Protein AF-A0A9P0B626-F1 (afdb_monomer_lite)

InterPro domains:
  IPR016024 Armadillo-type fold [SSF48371] (3-141)
  IPR048732 Cilia- and flagella-associated protein 69 [PTHR14716] (32-155)
  IPR048733 Cilia- and flagella-associated protein 69, ARM repeats domain [PF21049] (31-154)

Radius of gyration: 17.86 Å; chains: 1; bounding box: 48×42×44 Å

Sequence (168 aa):
MLTQDDMYILEHAFYFISTILHKSTDIIPASLDLCLKYLQRYLEPLPRDHIHDPKVQISAVGLIWVNIELGDGIKKIINTGLVYVMLDILNKTVFPVKIVILGALVDLCDTGACIPHLITWRKHGKKLLPLLMEIFREESLKLGVKTGPNGEIDGKNCFKNVFDKNCC

Organism: Brassicogethes aeneus (NCBI:txid1431903)

Structure (mmCIF, N/CA/C/O backbone):
data_AF-A0A9P0B626-F1
#
_entry.id   AF-A0A9P0B626-F1
#
loop_
_atom_site.group_PDB
_atom_site.id
_atom_site.type_symbol
_atom_site.label_atom_id
_atom_site.label_alt_id
_atom_site.label_comp_id
_atom_site.label_asym_id
_atom_site.label_entity_id
_atom_site.label_seq_id
_atom_site.pdbx_PDB_ins_code
_atom_site.Cartn_x
_atom_site.Cartn_y
_atom_site.Cartn_z
_atom_site.occupancy
_atom_site.B_iso_or_equiv
_atom_site.auth_seq_id
_atom_site.auth_comp_id
_atom_site.auth_asym_id
_atom_site.auth_atom_id
_atom_site.pdbx_PDB_model_num
ATOM 1 N N . MET A 1 1 ? 0.508 19.633 -11.787 1.00 70.81 1 MET A N 1
ATOM 2 C CA . MET A 1 1 ? -0.910 19.826 -11.428 1.00 70.81 1 MET A CA 1
ATOM 3 C C . MET A 1 1 ? -1.588 18.534 -11.801 1.00 70.81 1 MET A C 1
ATOM 5 O O . MET A 1 1 ? -1.353 18.116 -12.924 1.00 70.81 1 MET A O 1
ATOM 9 N N . LEU A 1 2 ? -2.290 17.879 -10.878 1.00 76.31 2 LEU A N 1
ATOM 10 C CA . LEU A 1 2 ? -3.065 16.684 -11.205 1.00 76.31 2 LEU A CA 1
ATOM 11 C C . LEU A 1 2 ? -4.527 17.074 -11.430 1.00 76.31 2 LEU A C 1
ATOM 13 O O . LEU A 1 2 ? -5.241 17.415 -10.485 1.00 76.31 2 LEU A O 1
ATOM 17 N N . THR A 1 3 ? -4.925 17.077 -12.695 1.00 83.19 3 THR A N 1
ATOM 18 C CA . THR A 1 3 ? -6.288 17.336 -13.162 1.00 83.19 3 THR A CA 1
ATOM 19 C C . THR A 1 3 ? -7.179 16.104 -13.000 1.00 83.19 3 THR A C 1
ATOM 21 O O . THR A 1 3 ? -6.711 15.007 -12.691 1.00 83.19 3 THR A O 1
ATOM 24 N N . GLN A 1 4 ? -8.484 16.274 -13.209 1.00 80.50 4 GLN A N 1
ATOM 25 C CA . GLN A 1 4 ? -9.413 15.146 -13.251 1.00 80.50 4 GLN A CA 1
ATOM 26 C C . GLN A 1 4 ? -9.095 14.178 -14.404 1.00 80.50 4 GLN A C 1
ATOM 28 O O . GLN A 1 4 ? -9.170 12.966 -14.214 1.00 80.50 4 GLN A O 1
ATOM 33 N N . ASP A 1 5 ? -8.672 14.692 -15.559 1.00 82.44 5 ASP A N 1
ATOM 34 C CA . ASP A 1 5 ? -8.261 13.864 -16.696 1.00 82.44 5 ASP A CA 1
ATOM 35 C C . ASP A 1 5 ? -7.005 13.051 -16.360 1.00 82.44 5 ASP A C 1
ATOM 37 O O . ASP A 1 5 ? -6.941 11.858 -16.660 1.00 82.44 5 ASP A O 1
ATOM 41 N N . ASP A 1 6 ? -6.052 13.647 -15.633 1.00 83.81 6 ASP A N 1
ATOM 42 C CA . ASP A 1 6 ? -4.865 12.932 -15.152 1.00 83.81 6 ASP A CA 1
ATOM 43 C C . ASP A 1 6 ? -5.238 11.760 -14.231 1.00 83.81 6 ASP A C 1
ATOM 45 O O . ASP A 1 6 ? -4.586 10.720 -14.278 1.00 83.81 6 ASP A O 1
ATOM 49 N N . MET A 1 7 ? -6.290 11.888 -13.409 1.00 84.44 7 MET A N 1
ATOM 50 C CA . MET A 1 7 ? -6.752 10.794 -12.541 1.00 84.44 7 MET A CA 1
ATOM 51 C C . MET A 1 7 ? -7.265 9.602 -13.354 1.00 84.44 7 MET A C 1
ATOM 53 O O . MET A 1 7 ? -6.873 8.469 -13.073 1.00 84.44 7 MET A O 1
ATOM 57 N N . TYR A 1 8 ? -8.077 9.847 -14.387 1.00 87.12 8 TYR A N 1
ATOM 58 C CA . TYR A 1 8 ? -8.551 8.782 -15.274 1.00 87.12 8 TYR A CA 1
ATOM 59 C C . TYR A 1 8 ? -7.401 8.128 -16.039 1.00 87.12 8 TYR A C 1
ATOM 61 O O . TYR A 1 8 ? -7.351 6.901 -16.146 1.00 87.12 8 TYR A O 1
ATOM 69 N N . ILE A 1 9 ? -6.454 8.926 -16.539 1.00 89.44 9 ILE A N 1
ATOM 70 C CA . ILE A 1 9 ? -5.267 8.412 -17.231 1.00 89.44 9 ILE A CA 1
ATOM 71 C C . ILE A 1 9 ? -4.448 7.526 -16.287 1.00 89.44 9 ILE A C 1
ATOM 73 O O . ILE A 1 9 ? -4.045 6.433 -16.680 1.00 89.44 9 ILE A O 1
ATOM 77 N N . LEU A 1 10 ? -4.233 7.959 -15.041 1.00 90.31 10 LEU A N 1
ATOM 78 C CA . LEU A 1 10 ? -3.481 7.195 -14.045 1.00 90.31 10 LEU A CA 1
ATOM 79 C C . LEU A 1 10 ? -4.165 5.875 -13.684 1.00 90.31 10 LEU A C 1
ATOM 81 O O . LEU A 1 10 ? -3.485 4.854 -13.628 1.00 90.31 10 LEU A O 1
ATOM 85 N N . GLU A 1 11 ? -5.485 5.869 -13.483 1.00 90.56 11 GLU A N 1
ATOM 86 C CA . GLU A 1 11 ? -6.251 4.642 -13.216 1.00 90.56 11 GLU A CA 1
ATOM 87 C C . GLU A 1 11 ? -6.011 3.588 -14.308 1.00 90.56 11 GLU A C 1
ATOM 89 O O . GLU A 1 11 ? -5.573 2.469 -14.026 1.00 90.56 11 GLU A O 1
ATOM 94 N N . HIS A 1 12 ? -6.216 3.973 -15.570 1.00 91.88 12 HIS A N 1
ATOM 95 C CA . HIS A 1 12 ? -6.048 3.073 -16.711 1.00 91.88 12 HIS A CA 1
ATOM 96 C C . HIS A 1 12 ? -4.583 2.680 -16.916 1.00 91.88 12 HIS A C 1
ATOM 98 O O . HIS A 1 12 ? -4.296 1.527 -17.241 1.00 91.88 12 HIS A O 1
ATOM 104 N N . ALA A 1 13 ? -3.647 3.608 -16.697 1.00 93.75 13 ALA A N 1
ATOM 105 C CA . ALA A 1 13 ? -2.221 3.331 -16.788 1.00 93.75 13 ALA A CA 1
ATOM 106 C C . ALA A 1 13 ? -1.789 2.283 -15.755 1.00 93.75 13 ALA A C 1
ATOM 108 O O . ALA A 1 13 ? -1.082 1.345 -16.115 1.00 93.75 13 ALA A O 1
ATOM 109 N N . PHE A 1 14 ? -2.238 2.384 -14.500 1.00 95.31 14 PHE A N 1
ATOM 110 C CA . PHE A 1 14 ? -1.910 1.395 -13.471 1.00 95.31 14 PHE A CA 1
ATOM 111 C C . PHE A 1 14 ? -2.436 0.001 -13.820 1.00 95.31 14 PHE A C 1
ATOM 113 O O . PHE A 1 14 ? -1.686 -0.973 -13.722 1.00 95.31 14 PHE A O 1
ATOM 120 N N . TYR A 1 15 ? -3.677 -0.091 -14.300 1.00 92.81 15 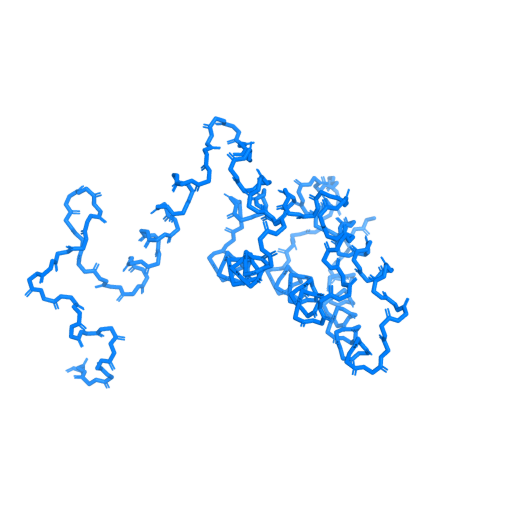TYR A N 1
ATOM 121 C CA . TYR A 1 15 ? -4.259 -1.361 -14.737 1.00 92.81 15 TYR A CA 1
ATOM 122 C C . TYR A 1 15 ? -3.508 -1.969 -15.935 1.00 92.81 15 TYR A C 1
ATOM 124 O O . TYR A 1 15 ? -3.175 -3.158 -15.958 1.00 92.81 15 TYR A O 1
ATOM 132 N N . PHE A 1 16 ? -3.182 -1.137 -16.924 1.00 94.19 16 PHE A N 1
ATOM 133 C CA . PHE A 1 16 ? -2.435 -1.564 -18.101 1.00 94.19 16 PHE A CA 1
ATOM 134 C C . PHE A 1 16 ? -1.024 -2.047 -17.740 1.00 94.19 16 PHE A C 1
ATOM 136 O O . PHE A 1 16 ? -0.602 -3.114 -18.189 1.00 94.19 16 PHE A O 1
ATOM 143 N N . ILE A 1 17 ? -0.313 -1.314 -16.878 1.00 94.81 17 ILE A N 1
ATOM 144 C CA . ILE A 1 17 ? 1.020 -1.697 -16.396 1.00 94.81 17 ILE A CA 1
ATOM 145 C C . ILE A 1 17 ? 0.958 -3.015 -15.618 1.00 94.81 17 ILE A C 1
ATOM 147 O O . ILE A 1 17 ? 1.807 -3.876 -15.835 1.00 94.81 17 ILE A O 1
ATOM 151 N N . SER A 1 18 ? -0.054 -3.210 -14.767 1.00 92.56 18 SER A N 1
ATOM 152 C CA . SER A 1 18 ? -0.264 -4.480 -14.056 1.00 92.56 18 SER A CA 1
ATOM 153 C C . SER A 1 18 ? -0.392 -5.652 -15.035 1.00 92.56 18 SER A C 1
ATOM 155 O O . SER A 1 18 ? 0.265 -6.677 -14.862 1.00 92.56 18 SER A O 1
ATOM 157 N N . THR A 1 19 ? -1.123 -5.466 -16.136 1.00 92.00 19 THR A N 1
ATOM 158 C CA . THR A 1 19 ? -1.243 -6.486 -17.191 1.00 92.00 19 THR A CA 1
ATOM 159 C C . THR A 1 19 ? 0.095 -6.771 -17.886 1.00 92.00 19 THR A C 1
ATOM 161 O O . THR A 1 19 ? 0.380 -7.919 -18.235 1.00 92.00 19 THR A O 1
ATOM 164 N N . ILE A 1 20 ? 0.931 -5.747 -18.101 1.00 92.62 20 ILE A N 1
ATOM 165 C CA . ILE A 1 20 ? 2.263 -5.920 -18.703 1.00 92.62 20 ILE A CA 1
ATOM 166 C C . ILE A 1 20 ? 3.208 -6.664 -17.756 1.00 92.62 20 ILE A C 1
ATOM 168 O O . ILE A 1 20 ? 3.985 -7.493 -18.227 1.00 92.62 20 ILE A O 1
ATOM 172 N N . LEU A 1 21 ? 3.128 -6.419 -16.446 1.00 92.69 21 LEU A N 1
ATOM 173 C CA . LEU A 1 21 ? 4.004 -7.059 -15.461 1.00 92.69 21 LEU A CA 1
ATOM 174 C C . LEU A 1 21 ? 3.893 -8.586 -15.446 1.00 92.69 21 LEU A C 1
ATOM 176 O O . LEU A 1 21 ? 4.893 -9.264 -15.234 1.00 92.69 21 LEU A O 1
ATOM 180 N N . HIS A 1 22 ? 2.723 -9.139 -15.770 1.00 88.19 22 HIS A N 1
ATOM 181 C CA . HIS A 1 22 ? 2.563 -10.587 -15.945 1.00 88.19 22 HIS A CA 1
ATOM 182 C C . HIS A 1 22 ? 3.305 -11.154 -17.171 1.00 88.19 22 HIS A C 1
ATOM 184 O O . HIS A 1 22 ? 3.422 -12.370 -17.307 1.00 88.19 22 HIS A O 1
ATOM 190 N N . LYS A 1 23 ? 3.780 -10.298 -18.084 1.00 89.81 23 LYS A N 1
ATOM 191 C CA . LYS A 1 23 ? 4.497 -10.681 -19.313 1.00 89.81 23 LYS A CA 1
ATOM 192 C C . LYS A 1 23 ? 5.975 -10.287 -19.303 1.00 89.81 23 LYS A C 1
ATOM 194 O O . LYS A 1 23 ? 6.766 -10.943 -19.973 1.00 89.81 23 LYS A O 1
ATOM 199 N N . SER A 1 24 ? 6.343 -9.213 -18.607 1.00 90.94 24 SER A N 1
ATOM 200 C CA . SER A 1 24 ? 7.723 -8.729 -18.498 1.00 90.94 24 SER A CA 1
ATOM 201 C C . SER A 1 24 ? 7.940 -8.042 -17.154 1.00 90.94 24 SER A C 1
ATOM 203 O O . SER A 1 24 ? 7.192 -7.141 -16.773 1.00 90.94 24 SER A O 1
ATOM 205 N N . THR A 1 25 ? 9.007 -8.438 -16.463 1.00 90.75 25 THR A N 1
ATOM 206 C CA . THR A 1 25 ? 9.401 -7.894 -15.159 1.00 90.75 25 THR A CA 1
ATOM 207 C C . THR A 1 25 ? 10.393 -6.730 -15.271 1.00 90.75 25 THR A C 1
ATOM 209 O O . THR A 1 25 ? 10.685 -6.063 -14.279 1.00 90.75 25 THR A O 1
ATOM 212 N N . ASP A 1 26 ? 10.838 -6.381 -16.484 1.00 92.69 26 ASP A N 1
ATOM 213 C CA . ASP A 1 26 ? 11.818 -5.307 -16.721 1.00 92.69 26 ASP A CA 1
ATOM 214 C C . ASP A 1 26 ? 11.303 -3.926 -16.290 1.00 92.69 26 ASP A C 1
ATOM 216 O O . ASP A 1 26 ? 12.073 -3.028 -15.943 1.00 92.69 26 ASP A O 1
ATOM 220 N N . ILE A 1 27 ? 9.980 -3.748 -16.286 1.00 93.94 27 ILE A N 1
ATOM 221 C CA . ILE A 1 27 ? 9.333 -2.482 -15.932 1.00 93.94 27 ILE A CA 1
ATOM 222 C C . ILE A 1 27 ? 9.024 -2.352 -14.433 1.00 93.94 27 ILE A C 1
ATOM 224 O O . ILE A 1 27 ? 8.545 -1.294 -14.018 1.00 93.94 27 ILE A O 1
ATOM 228 N N . ILE A 1 28 ? 9.304 -3.375 -13.612 1.00 94.00 28 ILE A N 1
ATOM 229 C CA . ILE A 1 28 ? 9.089 -3.355 -12.150 1.00 94.00 28 ILE A CA 1
ATOM 230 C C . ILE A 1 28 ? 9.689 -2.101 -11.496 1.00 94.00 28 ILE A C 1
ATOM 232 O O . ILE A 1 28 ? 8.987 -1.419 -10.744 1.00 94.00 28 ILE A O 1
ATOM 236 N N . PRO A 1 29 ? 10.949 -1.709 -11.781 1.00 95.06 29 PRO A N 1
ATOM 237 C CA . PRO A 1 29 ? 11.517 -0.529 -11.148 1.00 95.06 29 PRO A CA 1
ATOM 238 C C . PRO A 1 29 ? 10.742 0.749 -11.470 1.00 95.06 29 PRO A C 1
ATOM 240 O O . PRO A 1 29 ? 10.481 1.537 -10.563 1.00 95.06 29 PRO A O 1
ATOM 243 N N . ALA A 1 30 ? 10.361 0.937 -12.734 1.00 95.44 30 ALA A N 1
ATOM 244 C CA . ALA A 1 30 ? 9.650 2.127 -13.185 1.00 95.44 30 ALA A CA 1
ATOM 245 C C . ALA A 1 30 ? 8.200 2.163 -12.676 1.00 95.44 30 ALA A C 1
ATOM 247 O O . ALA A 1 30 ? 7.709 3.230 -12.301 1.00 95.44 30 ALA A O 1
ATOM 248 N N . SER A 1 31 ? 7.528 1.009 -12.621 1.00 95.44 31 SER A N 1
ATOM 249 C CA . SER A 1 31 ? 6.148 0.902 -12.137 1.00 95.44 31 SER A CA 1
ATOM 250 C C . SER A 1 31 ? 6.045 1.237 -10.645 1.00 95.44 31 SER A C 1
ATOM 252 O O . SER A 1 31 ? 5.181 2.021 -10.246 1.00 95.44 31 SER A O 1
ATOM 254 N N . LEU A 1 32 ? 6.980 0.740 -9.828 1.00 96.94 32 LEU A N 1
ATOM 255 C CA . LEU A 1 32 ? 7.051 1.054 -8.400 1.00 96.94 32 LEU A CA 1
ATOM 256 C C . LEU A 1 32 ? 7.414 2.523 -8.145 1.00 96.94 32 LEU A C 1
ATOM 258 O O . LEU A 1 32 ? 6.837 3.141 -7.250 1.00 96.94 32 LEU A O 1
ATOM 262 N N . ASP A 1 33 ? 8.308 3.112 -8.947 1.00 96.56 33 ASP A N 1
ATOM 263 C CA . ASP A 1 33 ? 8.640 4.541 -8.837 1.00 96.56 33 ASP A CA 1
ATOM 264 C C . ASP A 1 33 ? 7.439 5.431 -9.183 1.00 96.56 33 ASP A C 1
ATOM 266 O O . ASP A 1 33 ? 7.226 6.465 -8.543 1.00 96.56 33 ASP A O 1
ATOM 270 N N . LEU A 1 34 ? 6.634 5.036 -10.174 1.00 95.69 34 LEU A N 1
ATOM 271 C CA . LEU A 1 34 ? 5.392 5.727 -10.514 1.00 95.69 34 LEU A CA 1
ATOM 272 C C . LEU A 1 34 ? 4.382 5.651 -9.361 1.00 95.69 34 LEU A C 1
ATOM 274 O O . LEU A 1 34 ? 3.836 6.684 -8.963 1.00 95.69 34 LEU A O 1
ATOM 278 N N . CYS A 1 35 ? 4.180 4.459 -8.789 1.00 96.50 35 CYS A N 1
ATOM 279 C CA . CYS A 1 35 ? 3.301 4.271 -7.633 1.00 96.50 35 CYS A CA 1
ATOM 280 C C . CYS A 1 35 ? 3.760 5.119 -6.447 1.00 96.50 35 CYS A C 1
ATOM 282 O O . CYS A 1 35 ? 2.956 5.839 -5.859 1.00 96.50 35 CYS A O 1
ATOM 284 N N . LEU A 1 36 ? 5.056 5.094 -6.125 1.00 96.56 36 LEU A N 1
ATOM 285 C CA . LEU A 1 36 ? 5.618 5.875 -5.027 1.00 96.56 36 LEU A CA 1
ATOM 286 C C . LEU A 1 36 ? 5.349 7.370 -5.202 1.00 96.56 36 LEU A C 1
ATOM 288 O O . LEU A 1 36 ? 4.838 8.007 -4.283 1.00 96.56 36 LEU A O 1
ATOM 292 N N . LYS A 1 37 ? 5.646 7.916 -6.388 1.00 94.75 37 LYS A N 1
ATOM 293 C CA . LYS A 1 37 ? 5.423 9.335 -6.698 1.00 94.75 37 LYS A CA 1
ATOM 294 C C . LYS A 1 37 ? 3.953 9.715 -6.560 1.00 94.75 37 LYS A C 1
ATOM 296 O O . LYS A 1 37 ? 3.645 10.742 -5.959 1.00 94.75 37 LYS A O 1
ATOM 301 N N . TYR A 1 38 ? 3.051 8.890 -7.089 1.00 94.44 38 TYR A N 1
ATOM 302 C CA . TYR A 1 38 ? 1.614 9.125 -6.971 1.00 94.44 38 TYR A CA 1
ATOM 303 C C . TYR A 1 38 ? 1.144 9.084 -5.509 1.00 94.44 38 TYR A C 1
ATOM 305 O O . TYR A 1 38 ? 0.460 9.997 -5.051 1.00 94.44 38 TYR A O 1
ATOM 313 N N . LEU A 1 39 ? 1.538 8.062 -4.750 1.00 95.19 39 LEU A N 1
ATOM 314 C CA . LEU A 1 39 ? 1.113 7.888 -3.363 1.00 95.19 39 LEU A CA 1
ATOM 315 C C . LEU A 1 39 ? 1.689 8.974 -2.442 1.00 95.19 39 LEU A C 1
ATOM 317 O O . LEU A 1 39 ? 0.971 9.496 -1.591 1.00 95.19 39 LEU A O 1
ATOM 321 N N . GLN A 1 40 ? 2.944 9.384 -2.643 1.00 94.88 40 GLN A N 1
ATOM 322 C CA . GLN A 1 40 ? 3.526 10.543 -1.957 1.00 94.88 40 GLN A CA 1
ATOM 323 C C . GLN A 1 40 ? 2.764 11.825 -2.288 1.00 94.88 40 GLN A C 1
ATOM 325 O O . GLN A 1 40 ? 2.463 12.616 -1.398 1.00 94.88 40 GLN A O 1
ATOM 330 N N . ARG A 1 41 ? 2.377 11.998 -3.553 1.00 92.19 41 ARG A N 1
ATOM 331 C CA . ARG A 1 41 ? 1.574 13.139 -3.975 1.00 92.19 41 ARG A CA 1
ATOM 332 C C . ARG A 1 41 ? 0.177 13.150 -3.357 1.00 92.19 41 ARG A C 1
ATOM 334 O O . ARG A 1 41 ? -0.326 14.209 -3.011 1.00 92.19 41 ARG A O 1
ATOM 341 N N . TYR A 1 42 ? -0.423 11.980 -3.169 1.00 92.06 42 TYR A N 1
ATOM 342 C CA . TYR A 1 42 ? -1.660 11.843 -2.407 1.00 92.06 42 TYR A CA 1
ATOM 343 C C . TYR A 1 42 ? -1.458 12.164 -0.916 1.00 92.06 42 TYR A C 1
ATOM 345 O O . TYR A 1 42 ? -2.349 12.716 -0.262 1.00 92.06 42 TYR A O 1
ATOM 353 N N . LEU A 1 43 ? -0.305 11.802 -0.340 1.00 92.50 43 LEU A N 1
ATOM 354 C CA . LEU A 1 43 ? 0.033 12.149 1.040 1.00 92.50 43 LEU A CA 1
ATOM 355 C C . LEU A 1 43 ? 0.150 13.665 1.229 1.00 92.50 43 LEU A C 1
ATOM 357 O O . LEU A 1 43 ? -0.427 14.180 2.190 1.00 92.50 43 LEU A O 1
ATOM 361 N N . GLU A 1 44 ? 0.803 14.335 0.283 1.00 92.25 44 GLU A N 1
ATOM 362 C CA . GLU A 1 44 ? 1.120 15.765 0.286 1.00 92.25 44 GLU A CA 1
ATOM 363 C C . GLU A 1 44 ? 0.666 16.428 -1.034 1.00 92.25 44 GLU A C 1
ATOM 365 O O . GLU A 1 44 ? 1.480 16.669 -1.936 1.00 92.25 44 GLU A O 1
ATOM 370 N N . PRO A 1 45 ? -0.644 16.705 -1.187 1.00 89.88 45 PRO A N 1
ATOM 371 C CA . PRO A 1 45 ? -1.177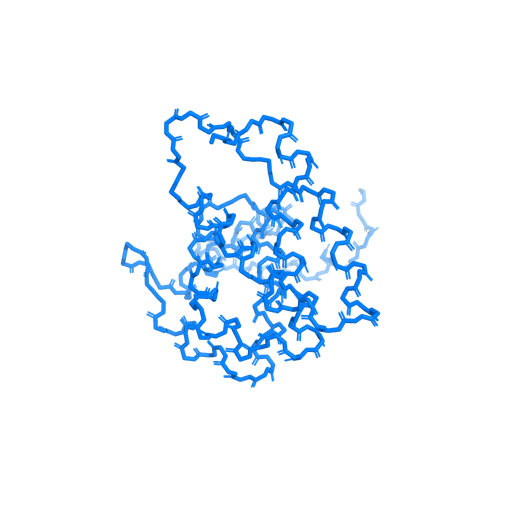 17.314 -2.402 1.00 89.88 45 PRO A CA 1
ATOM 372 C C . PRO A 1 45 ? -0.720 18.771 -2.534 1.00 89.88 45 PRO A C 1
ATOM 374 O O . PRO A 1 45 ? -0.570 19.488 -1.541 1.00 89.88 45 PRO A O 1
ATOM 377 N N . LEU A 1 46 ? -0.543 19.254 -3.767 1.00 88.56 46 LEU A N 1
ATOM 378 C CA . LEU A 1 46 ? -0.390 20.691 -4.001 1.00 88.56 46 LEU A CA 1
ATOM 379 C C . LEU A 1 46 ? -1.743 21.403 -3.925 1.00 88.56 46 LEU A C 1
ATOM 381 O O . LEU A 1 46 ? -2.773 20.799 -4.219 1.00 88.56 46 LEU A O 1
ATOM 385 N N . PRO A 1 47 ? -1.743 22.729 -3.684 1.00 83.88 47 PRO A N 1
ATOM 386 C CA . PRO A 1 47 ? -2.968 23.525 -3.577 1.00 83.88 47 PRO A CA 1
ATOM 387 C C . PRO A 1 47 ? -3.930 23.466 -4.776 1.00 83.88 47 PRO A C 1
ATOM 389 O O . PRO A 1 47 ? -5.063 23.912 -4.659 1.00 83.88 47 PRO A O 1
ATOM 392 N N . ARG A 1 48 ? -3.476 22.986 -5.941 1.00 81.50 48 ARG A N 1
ATOM 393 C CA . ARG A 1 48 ? -4.263 22.910 -7.186 1.00 81.50 48 ARG A CA 1
ATOM 394 C C . ARG A 1 48 ? -4.536 21.481 -7.647 1.00 81.50 48 ARG A C 1
ATOM 396 O O . ARG A 1 48 ? -4.948 21.291 -8.787 1.00 81.50 48 ARG A O 1
ATOM 403 N N . ASP A 1 49 ? -4.229 20.485 -6.828 1.00 83.81 49 ASP A N 1
ATOM 404 C CA . ASP A 1 49 ? -4.601 19.121 -7.178 1.00 83.81 49 ASP A CA 1
ATOM 405 C C . ASP A 1 49 ? -6.090 18.907 -6.925 1.00 83.81 49 ASP A C 1
ATOM 407 O O . ASP A 1 49 ? -6.654 19.409 -5.950 1.00 83.81 49 ASP A O 1
ATOM 411 N N . HIS A 1 50 ? -6.727 18.167 -7.824 1.00 77.75 50 HIS A N 1
ATOM 412 C CA . HIS A 1 50 ? -8.114 17.764 -7.647 1.00 77.75 50 HIS A CA 1
ATOM 413 C C . HIS A 1 50 ? -8.262 16.722 -6.530 1.00 77.75 50 HIS A C 1
ATOM 415 O O . HIS A 1 50 ? -7.301 16.077 -6.109 1.00 77.75 50 HIS A O 1
ATOM 421 N N . ILE A 1 51 ? -9.503 16.544 -6.066 1.00 72.62 51 ILE A N 1
ATOM 422 C CA . ILE A 1 51 ? -9.864 15.494 -5.110 1.00 72.62 51 ILE A CA 1
ATOM 423 C C . ILE A 1 51 ? -9.457 14.137 -5.696 1.00 72.62 51 ILE A C 1
ATOM 425 O O . ILE A 1 51 ? -9.857 13.781 -6.802 1.00 72.62 51 ILE A O 1
ATOM 429 N N . HIS A 1 52 ? -8.658 13.385 -4.944 1.00 76.81 52 HIS A N 1
ATOM 430 C CA . HIS A 1 52 ? -8.166 12.080 -5.367 1.00 76.81 52 HIS A CA 1
ATOM 431 C C . HIS A 1 52 ? -9.274 11.020 -5.294 1.00 76.81 52 HIS A C 1
ATOM 433 O O . HIS A 1 52 ? -9.840 10.789 -4.225 1.00 76.81 52 HIS A O 1
ATOM 439 N N . ASP A 1 53 ? -9.552 10.364 -6.424 1.00 84.56 53 ASP A N 1
ATOM 440 C CA . ASP A 1 53 ? -10.516 9.264 -6.522 1.00 84.56 53 ASP A CA 1
ATOM 441 C C . ASP A 1 53 ? -9.945 7.988 -5.859 1.00 84.56 53 ASP A C 1
ATOM 443 O O . ASP A 1 53 ? -8.842 7.551 -6.224 1.00 84.56 53 ASP A O 1
ATOM 447 N N . PRO A 1 54 ? -10.677 7.353 -4.917 1.00 91.12 54 PRO A N 1
ATOM 448 C CA . PRO A 1 54 ? -10.309 6.064 -4.336 1.00 91.12 54 PRO A CA 1
ATOM 449 C C . PRO A 1 54 ? -9.933 4.978 -5.349 1.00 91.12 54 PRO A C 1
ATOM 451 O O . PRO A 1 54 ? -9.088 4.138 -5.041 1.00 91.12 54 PRO A O 1
ATOM 454 N N . LYS A 1 55 ? -10.500 4.991 -6.559 1.00 92.06 55 LYS A N 1
ATOM 455 C CA . LYS A 1 55 ? -10.173 4.030 -7.625 1.00 92.06 55 LYS A CA 1
ATOM 456 C C . LYS A 1 55 ? -8.721 4.111 -8.074 1.00 92.06 55 LYS A C 1
ATOM 458 O O . LYS A 1 55 ? -8.085 3.078 -8.282 1.00 92.06 55 LYS A O 1
ATOM 463 N N . VAL A 1 56 ? -8.169 5.319 -8.170 1.00 93.31 56 VAL A N 1
ATOM 464 C CA . VAL A 1 56 ? -6.765 5.517 -8.558 1.00 93.31 56 VAL A CA 1
ATOM 465 C C . VAL A 1 56 ? -5.848 4.990 -7.455 1.00 93.31 56 VAL A C 1
ATOM 467 O O . VAL A 1 56 ? -4.844 4.344 -7.741 1.00 93.31 56 VAL A O 1
ATOM 470 N N . GLN A 1 57 ? -6.229 5.185 -6.188 1.00 94.31 57 GLN A N 1
ATOM 471 C CA . GLN A 1 57 ? -5.498 4.633 -5.046 1.00 94.31 57 GLN A CA 1
ATOM 472 C C . GLN A 1 57 ? -5.538 3.104 -5.038 1.00 94.31 57 GLN A C 1
ATOM 474 O O . GLN A 1 57 ? -4.497 2.473 -4.877 1.00 94.31 57 GLN A O 1
ATOM 479 N N . ILE A 1 58 ? -6.720 2.513 -5.246 1.00 96.06 58 ILE A N 1
ATOM 480 C CA . ILE A 1 58 ? -6.894 1.059 -5.361 1.00 96.06 58 ILE A CA 1
ATOM 481 C C . ILE A 1 58 ? -6.039 0.516 -6.504 1.00 96.06 58 ILE A C 1
ATOM 483 O O . ILE A 1 58 ? -5.342 -0.470 -6.311 1.00 96.06 58 ILE A O 1
ATOM 487 N N . SER A 1 59 ? -6.033 1.179 -7.660 1.00 96.00 59 SER A N 1
ATOM 488 C CA . SER A 1 59 ? -5.264 0.741 -8.830 1.00 96.00 59 SER A CA 1
ATOM 489 C C . SER A 1 59 ? -3.753 0.844 -8.601 1.00 96.00 59 SER A C 1
ATOM 491 O O . SER A 1 59 ? -3.017 -0.078 -8.943 1.00 96.00 59 SER A O 1
ATOM 493 N N . ALA A 1 60 ? -3.282 1.920 -7.963 1.00 96.50 60 ALA A N 1
ATOM 494 C CA . ALA A 1 60 ? -1.875 2.076 -7.597 1.00 96.50 60 ALA A CA 1
ATOM 495 C C . ALA A 1 60 ? -1.423 1.004 -6.591 1.00 96.50 60 ALA A C 1
ATOM 497 O O . ALA A 1 60 ? -0.377 0.384 -6.769 1.00 96.50 60 ALA A O 1
ATOM 498 N N . VAL A 1 61 ? -2.216 0.761 -5.541 1.00 97.00 61 VAL A N 1
ATOM 499 C CA . VAL A 1 61 ? -1.914 -0.273 -4.540 1.00 97.00 61 VAL A CA 1
ATOM 500 C C . VAL A 1 61 ? -2.034 -1.672 -5.143 1.00 97.00 61 VAL A C 1
ATOM 502 O O . VAL A 1 61 ? -1.188 -2.510 -4.866 1.00 97.00 61 VAL A O 1
ATOM 505 N N . GLY A 1 62 ? -3.008 -1.919 -6.019 1.00 96.75 62 GLY A N 1
ATOM 506 C CA . GLY A 1 62 ? -3.135 -3.177 -6.756 1.00 96.75 62 GLY A CA 1
ATOM 507 C C . GLY A 1 62 ? -1.926 -3.450 -7.651 1.00 96.75 62 GLY A C 1
ATOM 508 O O . GLY A 1 62 ? -1.418 -4.565 -7.679 1.00 96.75 62 GLY A O 1
ATOM 509 N N . LEU A 1 63 ? -1.383 -2.422 -8.308 1.00 96.81 63 LEU A N 1
ATOM 510 C CA . LEU A 1 63 ? -0.135 -2.552 -9.059 1.00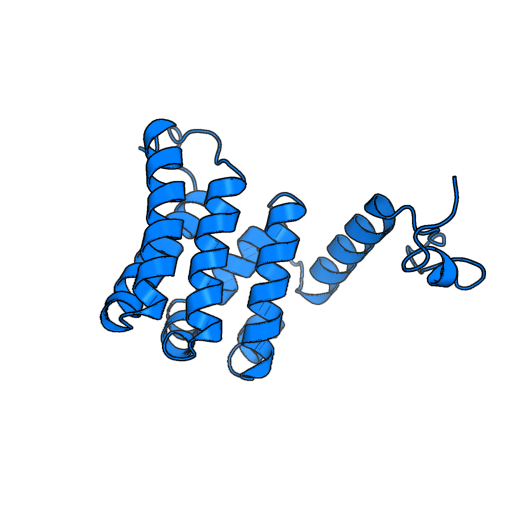 96.81 63 LEU A CA 1
ATOM 511 C C . LEU A 1 63 ? 1.052 -2.896 -8.145 1.00 96.81 63 LEU A C 1
ATOM 513 O O . LEU A 1 63 ? 1.876 -3.741 -8.494 1.00 96.81 63 LEU A O 1
ATOM 517 N N . ILE A 1 64 ? 1.146 -2.279 -6.965 1.00 97.00 64 ILE A N 1
ATOM 518 C CA . ILE A 1 64 ? 2.155 -2.654 -5.961 1.00 97.00 64 ILE A CA 1
ATOM 519 C C . ILE A 1 64 ? 1.961 -4.110 -5.529 1.00 97.00 64 ILE A C 1
ATOM 521 O O . ILE A 1 64 ? 2.940 -4.843 -5.440 1.00 97.00 64 ILE A O 1
ATOM 525 N N . TRP A 1 65 ? 0.719 -4.537 -5.310 1.00 96.81 65 TRP A N 1
ATOM 526 C CA . TRP A 1 65 ? 0.388 -5.903 -4.918 1.00 96.81 65 TRP A CA 1
ATOM 527 C C . TRP A 1 65 ? 0.846 -6.919 -5.966 1.00 96.81 65 TRP A C 1
ATOM 529 O O . TRP A 1 65 ? 1.567 -7.847 -5.624 1.00 96.81 65 TRP A O 1
ATOM 539 N N . VAL A 1 66 ? 0.597 -6.673 -7.253 1.00 95.62 66 VAL A N 1
ATOM 540 C CA . VAL A 1 66 ? 1.115 -7.525 -8.342 1.00 95.62 66 VAL A CA 1
ATOM 541 C C . VAL A 1 66 ? 2.645 -7.650 -8.282 1.00 95.62 66 VAL A C 1
ATOM 543 O O . VAL A 1 66 ? 3.195 -8.728 -8.474 1.00 95.62 66 VAL A O 1
ATOM 546 N N . ASN A 1 67 ? 3.368 -6.571 -7.956 1.00 94.81 67 ASN A N 1
ATOM 547 C CA . ASN A 1 67 ? 4.826 -6.634 -7.777 1.00 94.81 67 ASN A CA 1
ATOM 548 C C . ASN A 1 67 ? 5.253 -7.473 -6.557 1.00 94.81 67 ASN A C 1
ATOM 550 O O . ASN A 1 67 ? 6.367 -8.002 -6.549 1.00 94.81 67 ASN A O 1
ATOM 554 N N . ILE A 1 68 ? 4.410 -7.553 -5.524 1.00 95.25 68 ILE A N 1
ATOM 555 C CA . ILE A 1 68 ? 4.619 -8.400 -4.342 1.00 95.25 68 ILE A CA 1
ATOM 556 C C . ILE A 1 68 ? 4.387 -9.865 -4.719 1.00 95.25 68 ILE A C 1
ATOM 558 O O . ILE A 1 68 ? 5.255 -10.689 -4.445 1.00 95.25 68 ILE A O 1
ATOM 562 N N . GLU A 1 69 ? 3.287 -10.169 -5.413 1.00 93.50 69 GLU A N 1
ATOM 563 C CA . GLU A 1 69 ? 2.947 -11.519 -5.890 1.00 93.50 69 GLU A CA 1
ATOM 564 C C . GLU A 1 69 ? 4.021 -12.091 -6.827 1.00 93.50 69 GLU A C 1
ATOM 566 O O . GLU A 1 69 ? 4.374 -13.265 -6.731 1.00 93.50 69 GLU A O 1
ATOM 571 N N . LEU A 1 70 ? 4.584 -11.257 -7.709 1.00 92.62 70 LEU A N 1
ATOM 572 C CA . LEU A 1 70 ? 5.679 -11.652 -8.602 1.00 92.62 70 LEU A CA 1
ATOM 573 C C . LEU A 1 70 ? 7.021 -11.838 -7.871 1.00 92.62 70 LEU A C 1
ATOM 575 O O . LEU A 1 70 ? 7.942 -12.430 -8.425 1.00 92.62 70 LEU A O 1
ATOM 579 N N . GLY A 1 71 ? 7.169 -11.313 -6.653 1.00 90.81 71 GLY A N 1
ATOM 580 C CA . GLY A 1 71 ? 8.369 -11.433 -5.820 1.00 90.81 71 GLY A CA 1
ATOM 581 C C . GLY A 1 71 ? 9.551 -10.534 -6.218 1.00 90.81 71 GLY A C 1
ATOM 582 O O . GLY A 1 71 ? 10.241 -9.991 -5.350 1.00 90.81 71 GLY A O 1
ATOM 583 N N . ASP A 1 72 ? 9.760 -10.292 -7.511 1.00 88.69 72 ASP A N 1
ATOM 584 C CA . ASP A 1 72 ? 10.897 -9.516 -8.038 1.00 88.69 72 ASP A CA 1
ATOM 585 C C . ASP A 1 72 ? 10.930 -8.051 -7.545 1.00 88.69 72 ASP A C 1
ATOM 587 O O . ASP A 1 72 ? 11.991 -7.423 -7.456 1.00 88.69 72 ASP A O 1
ATOM 591 N N . GLY A 1 73 ? 9.773 -7.494 -7.172 1.00 90.88 73 GLY A N 1
ATOM 592 C CA . GLY A 1 73 ? 9.644 -6.121 -6.682 1.00 90.88 73 GLY A CA 1
ATOM 593 C C . GLY A 1 73 ? 9.946 -5.929 -5.192 1.00 90.88 73 GLY A C 1
ATOM 594 O O . GLY A 1 73 ? 10.169 -4.789 -4.769 1.00 90.88 73 GLY A O 1
ATOM 595 N N . ILE A 1 74 ? 9.997 -7.001 -4.388 1.00 94.94 74 ILE A N 1
ATOM 596 C CA . ILE A 1 74 ? 10.015 -6.919 -2.912 1.00 94.94 74 ILE A CA 1
ATOM 597 C C . ILE A 1 74 ? 11.175 -6.056 -2.409 1.00 94.94 74 ILE A C 1
ATOM 599 O O . ILE A 1 74 ? 10.973 -5.108 -1.649 1.00 94.94 74 ILE A O 1
ATOM 603 N N . LYS A 1 75 ? 12.403 -6.329 -2.865 1.00 94.75 75 LYS A N 1
ATOM 604 C CA . LYS A 1 75 ? 13.593 -5.593 -2.405 1.00 94.75 75 LYS A CA 1
ATOM 605 C C . LYS A 1 75 ? 13.470 -4.093 -2.677 1.00 94.75 75 LYS A C 1
ATOM 607 O O . LYS A 1 75 ? 13.880 -3.281 -1.847 1.00 94.75 75 LYS A O 1
ATOM 612 N N . LYS A 1 76 ? 12.896 -3.714 -3.822 1.00 95.06 76 LYS A N 1
ATOM 613 C CA . LYS A 1 76 ? 12.680 -2.306 -4.158 1.00 95.06 76 LYS A CA 1
ATOM 614 C C . LYS A 1 76 ? 11.604 -1.690 -3.264 1.00 95.06 76 LYS A C 1
ATOM 616 O O . LYS A 1 76 ? 11.872 -0.641 -2.694 1.00 95.06 76 LYS A O 1
ATOM 621 N N . ILE A 1 77 ? 10.469 -2.363 -3.065 1.00 96.56 77 ILE A N 1
ATOM 622 C CA . ILE A 1 77 ? 9.378 -1.917 -2.174 1.00 96.56 77 ILE A CA 1
ATOM 623 C C . ILE A 1 77 ? 9.899 -1.586 -0.767 1.00 96.56 77 ILE A C 1
ATOM 625 O O . ILE A 1 77 ? 9.568 -0.536 -0.206 1.00 96.56 77 ILE A O 1
ATOM 629 N N . ILE A 1 78 ? 10.745 -2.461 -0.216 1.00 95.75 78 ILE A N 1
ATOM 630 C CA . ILE A 1 78 ? 11.385 -2.265 1.090 1.00 95.75 78 ILE A CA 1
ATOM 631 C C . ILE A 1 78 ? 12.321 -1.048 1.064 1.00 95.75 78 ILE A C 1
ATOM 633 O O . ILE A 1 78 ? 12.194 -0.140 1.889 1.00 95.75 78 ILE A O 1
ATOM 637 N N . ASN A 1 79 ? 13.232 -0.997 0.090 1.00 94.75 79 ASN A N 1
ATOM 638 C CA . ASN A 1 79 ? 14.285 0.018 0.035 1.00 94.75 79 ASN A CA 1
ATOM 639 C C . ASN A 1 79 ? 13.772 1.427 -0.285 1.00 94.75 79 ASN A C 1
ATOM 641 O O . ASN A 1 79 ? 14.373 2.405 0.151 1.00 94.75 79 ASN A O 1
ATOM 645 N N . THR A 1 80 ? 12.675 1.557 -1.031 1.00 94.38 80 THR A N 1
ATOM 646 C CA . THR A 1 80 ? 12.106 2.865 -1.384 1.00 94.38 80 THR A CA 1
ATOM 647 C C . THR A 1 80 ? 11.200 3.440 -0.294 1.00 94.38 80 THR A C 1
ATOM 649 O O . THR A 1 80 ? 10.615 4.504 -0.485 1.00 94.38 80 THR A O 1
ATOM 652 N N . GLY A 1 81 ? 11.033 2.745 0.839 1.00 94.00 81 GLY A N 1
ATOM 653 C CA . GLY A 1 81 ? 10.139 3.173 1.919 1.00 94.00 81 GLY A CA 1
ATOM 654 C C . GLY A 1 81 ? 8.655 3.075 1.558 1.00 94.00 81 GLY A C 1
ATOM 655 O O . GLY A 1 81 ? 7.813 3.673 2.227 1.00 94.00 81 GLY A O 1
ATOM 656 N N . LEU A 1 82 ? 8.319 2.307 0.518 1.00 96.44 82 LEU A N 1
ATOM 657 C CA . LEU A 1 82 ? 6.960 2.202 -0.007 1.00 96.44 82 LEU A CA 1
ATOM 658 C C . LEU A 1 82 ? 6.003 1.584 1.023 1.00 96.44 82 LEU A C 1
ATOM 660 O O . LEU A 1 82 ? 4.848 1.987 1.111 1.00 96.44 82 LEU A O 1
ATOM 664 N N . VAL A 1 83 ? 6.520 0.698 1.882 1.00 96.75 83 VAL A N 1
ATOM 665 C CA . VAL A 1 83 ? 5.800 0.161 3.049 1.00 96.75 83 VAL A CA 1
ATOM 666 C C . VAL A 1 83 ? 5.314 1.278 3.977 1.00 96.75 83 VAL A C 1
ATOM 668 O O . VAL A 1 83 ? 4.148 1.292 4.361 1.00 96.75 83 VAL A O 1
ATOM 671 N N . TYR A 1 84 ? 6.165 2.255 4.304 1.00 96.50 84 TYR A N 1
ATOM 672 C CA . TYR A 1 84 ? 5.774 3.371 5.171 1.00 96.50 84 TYR A CA 1
ATOM 673 C C . TYR A 1 84 ? 4.733 4.274 4.506 1.00 96.50 84 TYR A C 1
ATOM 675 O O . TYR A 1 84 ? 3.793 4.713 5.165 1.00 96.50 84 TYR A O 1
ATOM 683 N N . VAL A 1 85 ? 4.858 4.504 3.195 1.00 96.75 85 VAL A N 1
ATOM 684 C CA . VAL A 1 85 ? 3.871 5.268 2.420 1.00 96.75 85 VAL A CA 1
ATOM 685 C C . VAL A 1 85 ? 2.511 4.566 2.426 1.00 96.75 85 VAL A C 1
ATOM 687 O O . VAL A 1 85 ? 1.497 5.214 2.680 1.00 96.75 85 VAL A O 1
ATOM 690 N N . MET A 1 86 ? 2.473 3.246 2.222 1.00 97.12 86 MET A N 1
ATOM 691 C CA . MET A 1 86 ? 1.232 2.466 2.302 1.00 97.12 86 MET A CA 1
ATOM 692 C C . MET A 1 86 ? 0.580 2.565 3.689 1.00 97.12 86 MET A C 1
ATOM 694 O O . MET A 1 86 ? -0.626 2.784 3.775 1.00 97.12 86 MET A O 1
ATOM 698 N N . LEU A 1 87 ? 1.361 2.488 4.771 1.00 96.75 87 LEU A N 1
ATOM 699 C CA . LEU A 1 87 ? 0.855 2.639 6.143 1.00 96.75 87 LEU A CA 1
ATOM 700 C C . LEU A 1 87 ? 0.319 4.049 6.437 1.00 96.75 87 LEU A C 1
ATOM 702 O O . LEU A 1 87 ? -0.710 4.208 7.100 1.00 96.75 87 LEU A O 1
ATOM 706 N N . ASP A 1 88 ? 0.977 5.083 5.918 1.00 95.88 88 ASP A N 1
ATOM 707 C CA . ASP A 1 88 ? 0.506 6.462 6.051 1.00 95.88 88 ASP A CA 1
ATOM 708 C C . ASP A 1 88 ? -0.823 6.680 5.313 1.00 95.88 88 ASP A C 1
ATOM 710 O O . ASP A 1 88 ? -1.713 7.369 5.823 1.00 95.88 88 ASP A O 1
ATOM 714 N N . ILE A 1 89 ? -0.990 6.058 4.141 1.00 95.19 89 ILE A N 1
ATOM 715 C CA . ILE A 1 89 ? -2.246 6.092 3.381 1.00 95.19 89 ILE A CA 1
ATOM 716 C C . ILE A 1 89 ? -3.338 5.307 4.100 1.00 95.19 89 ILE A C 1
ATOM 718 O O . ILE A 1 89 ? -4.447 5.824 4.249 1.00 95.19 89 ILE A O 1
ATOM 722 N N . LEU A 1 90 ? -3.021 4.110 4.602 1.00 96.00 90 LEU A N 1
ATOM 723 C CA . LEU A 1 90 ? -3.924 3.259 5.379 1.00 96.00 90 LEU A CA 1
ATOM 724 C C . LEU A 1 90 ? -4.578 4.027 6.539 1.00 96.00 90 LEU A C 1
ATOM 726 O O . LEU A 1 90 ? -5.768 3.861 6.809 1.00 96.00 90 LEU A O 1
ATOM 730 N N . ASN A 1 91 ? -3.821 4.912 7.192 1.00 94.06 91 ASN A N 1
ATOM 731 C CA . ASN A 1 91 ? -4.306 5.706 8.318 1.00 94.06 91 ASN A CA 1
ATOM 732 C C . ASN A 1 91 ? -5.272 6.848 7.932 1.00 94.06 91 ASN A C 1
ATOM 734 O O . ASN A 1 91 ? -5.982 7.335 8.810 1.00 94.06 91 ASN A O 1
ATOM 738 N N . LYS A 1 92 ? -5.308 7.299 6.669 1.00 91.75 92 LYS A N 1
ATOM 739 C CA . LYS A 1 92 ? -6.090 8.489 6.261 1.00 91.75 92 LYS A CA 1
ATOM 740 C C . LYS A 1 92 ? -7.129 8.261 5.158 1.00 91.75 92 LYS A C 1
ATOM 742 O O . LYS A 1 92 ? -7.908 9.163 4.870 1.00 91.75 92 LYS A O 1
ATOM 747 N N . THR A 1 93 ? -7.112 7.099 4.515 1.00 93.31 93 THR A N 1
ATOM 748 C CA . THR A 1 93 ? -7.966 6.798 3.359 1.00 93.31 93 THR A CA 1
ATOM 749 C C . THR A 1 93 ? -9.318 6.184 3.751 1.00 93.31 93 THR A C 1
ATOM 751 O O . THR A 1 93 ? -9.570 5.875 4.917 1.00 93.31 93 THR A O 1
ATOM 754 N N . VAL A 1 94 ? -10.200 5.998 2.769 1.00 93.50 94 VAL A N 1
ATOM 755 C CA . VAL A 1 94 ? -11.512 5.357 2.932 1.00 93.50 94 VAL A CA 1
ATOM 756 C C . VAL A 1 94 ? -11.398 3.835 3.036 1.00 93.50 94 VAL A C 1
ATOM 758 O O . VAL A 1 94 ? -10.482 3.228 2.483 1.00 93.50 94 VAL A O 1
ATOM 761 N N . PHE A 1 95 ? -12.367 3.206 3.706 1.00 93.44 95 PHE A N 1
ATOM 762 C CA . PHE A 1 95 ? -12.361 1.770 4.008 1.00 93.44 95 PHE A CA 1
ATOM 763 C C . PHE A 1 95 ? -12.003 0.840 2.831 1.00 93.44 95 PHE A C 1
ATOM 765 O O . PHE A 1 95 ? -11.123 0.007 3.025 1.00 93.44 95 PHE A O 1
ATOM 772 N N . PRO A 1 96 ? -12.564 0.979 1.608 1.00 93.94 96 PRO A N 1
ATOM 773 C CA . PRO A 1 96 ? -12.204 0.087 0.500 1.00 93.94 96 PRO A CA 1
ATOM 774 C C . PRO A 1 96 ? -10.707 0.098 0.168 1.00 93.94 96 PRO A C 1
ATOM 776 O O . PRO A 1 96 ? -10.110 -0.950 -0.045 1.00 93.94 96 PRO A O 1
ATOM 779 N N . VAL A 1 97 ? -10.076 1.276 0.195 1.00 95.81 97 VAL A N 1
ATOM 780 C CA . VAL A 1 97 ? -8.635 1.419 -0.053 1.00 95.81 97 VAL A CA 1
ATOM 781 C C . VAL A 1 97 ? -7.835 0.797 1.096 1.00 95.81 97 VAL A C 1
ATOM 783 O O . VAL A 1 97 ? -6.811 0.163 0.852 1.00 95.81 97 VAL A O 1
ATOM 786 N N . LYS A 1 98 ? -8.313 0.929 2.346 1.00 96.81 98 LYS A N 1
ATOM 787 C CA . LYS A 1 98 ? -7.671 0.301 3.513 1.00 96.81 98 LYS A CA 1
ATOM 788 C C . LYS A 1 98 ? -7.578 -1.215 3.355 1.00 96.81 98 LYS A C 1
ATOM 790 O O . LYS A 1 98 ? -6.519 -1.772 3.616 1.00 96.81 98 LYS A O 1
ATOM 795 N N . ILE A 1 99 ? -8.653 -1.860 2.901 1.00 95.75 99 ILE A N 1
ATOM 796 C CA . ILE A 1 99 ? -8.689 -3.316 2.705 1.00 95.75 99 ILE A CA 1
ATOM 797 C C . ILE A 1 99 ? -7.666 -3.765 1.659 1.00 95.75 99 ILE A C 1
ATOM 799 O O . ILE A 1 99 ? -6.924 -4.710 1.908 1.00 95.75 99 ILE A O 1
ATOM 803 N N . VAL A 1 100 ? -7.557 -3.052 0.534 1.00 96.94 100 VAL A N 1
ATOM 804 C CA . VAL A 1 100 ? -6.575 -3.381 -0.516 1.00 96.94 100 VAL A CA 1
ATOM 805 C C . VAL A 1 100 ? -5.139 -3.221 -0.006 1.00 96.94 100 VAL A C 1
ATOM 807 O O . VAL A 1 100 ? -4.297 -4.079 -0.256 1.00 96.94 100 VAL A O 1
ATOM 810 N N . ILE A 1 101 ? -4.858 -2.161 0.760 1.00 97.62 101 ILE A N 1
ATOM 811 C CA . ILE A 1 101 ? -3.536 -1.968 1.377 1.00 97.62 101 ILE A CA 1
ATOM 812 C C . ILE A 1 101 ? -3.229 -3.080 2.381 1.00 97.62 101 ILE A C 1
ATOM 814 O O . ILE A 1 101 ? -2.111 -3.586 2.396 1.00 97.62 101 ILE A O 1
ATOM 818 N N . LEU A 1 102 ? -4.194 -3.462 3.222 1.00 97.25 102 LEU A N 1
ATOM 819 C CA . LEU A 1 102 ? -4.002 -4.545 4.185 1.00 97.25 102 LEU A CA 1
ATOM 820 C C . LEU A 1 102 ? -3.731 -5.880 3.492 1.00 97.25 102 LEU A C 1
ATOM 822 O O . LEU A 1 102 ? -2.812 -6.568 3.919 1.00 97.25 102 LEU A O 1
ATOM 826 N N . GLY A 1 103 ? -4.458 -6.208 2.420 1.00 96.69 103 GLY A N 1
ATOM 827 C CA . GLY A 1 103 ? -4.204 -7.410 1.618 1.00 96.69 103 GLY A CA 1
ATOM 828 C C . GLY A 1 103 ? -2.771 -7.450 1.086 1.00 96.69 103 GLY A C 1
ATOM 829 O O . GLY A 1 103 ? -2.021 -8.366 1.404 1.00 96.69 103 GLY A O 1
ATOM 830 N N . ALA A 1 104 ? -2.340 -6.383 0.408 1.00 96.88 104 ALA A N 1
ATOM 831 C CA . ALA A 1 104 ? -0.969 -6.277 -0.092 1.00 96.88 104 ALA A CA 1
ATOM 832 C C . ALA A 1 104 ? 0.089 -6.366 1.026 1.00 96.88 104 ALA A C 1
ATOM 834 O O . ALA A 1 104 ? 1.149 -6.963 0.843 1.00 96.88 104 ALA A O 1
ATOM 835 N N . LEU A 1 105 ? -0.170 -5.767 2.195 1.00 96.69 105 LEU A N 1
ATOM 836 C CA . LEU A 1 105 ? 0.748 -5.840 3.333 1.00 96.69 105 LEU A CA 1
ATOM 837 C C . LEU A 1 105 ? 0.822 -7.246 3.937 1.00 96.69 105 LEU A C 1
ATOM 839 O O . LEU A 1 105 ? 1.906 -7.628 4.370 1.00 96.69 105 LEU A O 1
ATOM 843 N N . VAL A 1 106 ? -0.286 -7.991 3.983 1.00 95.81 106 VAL A N 1
ATOM 844 C CA . VAL A 1 106 ? -0.314 -9.379 4.472 1.00 95.81 106 VAL A CA 1
ATOM 845 C C . VAL A 1 106 ? 0.543 -10.263 3.574 1.00 95.81 106 VAL A C 1
ATOM 847 O O . VAL A 1 106 ? 1.466 -10.898 4.076 1.00 95.81 106 VAL A O 1
ATOM 850 N N . ASP A 1 107 ? 0.350 -10.198 2.260 1.00 95.50 107 ASP A N 1
ATOM 851 C CA . ASP A 1 107 ? 1.143 -10.990 1.313 1.00 95.50 107 ASP A CA 1
ATOM 852 C C . ASP A 1 107 ? 2.629 -10.602 1.359 1.00 95.50 107 ASP A C 1
ATOM 854 O O . ASP A 1 107 ? 3.524 -11.442 1.268 1.00 95.50 107 ASP A O 1
ATOM 858 N N . LEU A 1 108 ? 2.931 -9.320 1.590 1.00 95.44 108 LEU A N 1
ATOM 859 C CA . LEU A 1 108 ? 4.310 -8.895 1.813 1.00 95.44 108 LEU A CA 1
ATOM 860 C C .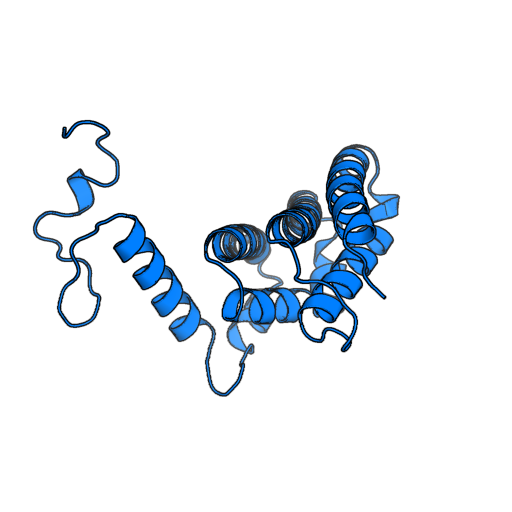 LEU A 1 108 ? 4.879 -9.441 3.136 1.00 95.44 108 LEU A C 1
ATOM 862 O O . LEU A 1 108 ? 6.082 -9.709 3.208 1.00 95.44 108 LEU A O 1
ATOM 866 N N . CYS A 1 109 ? 4.059 -9.624 4.178 1.00 94.44 109 CYS A N 1
ATOM 867 C CA . CYS A 1 109 ? 4.497 -10.211 5.451 1.00 94.44 109 CYS A CA 1
ATOM 868 C C . CYS A 1 109 ? 4.924 -11.665 5.311 1.00 94.44 109 CYS A C 1
ATOM 870 O O . CYS A 1 109 ? 5.842 -12.068 6.027 1.00 94.44 109 CYS A O 1
ATOM 872 N N . ASP A 1 110 ? 4.334 -12.416 4.383 1.00 92.06 110 ASP A N 1
ATOM 873 C CA . ASP A 1 110 ? 4.702 -13.816 4.138 1.00 92.06 110 ASP A CA 1
ATOM 874 C C . ASP A 1 110 ? 6.162 -13.958 3.679 1.00 92.06 110 ASP A C 1
ATOM 876 O O . ASP A 1 110 ? 6.808 -14.982 3.897 1.00 92.06 110 ASP A O 1
ATOM 880 N N . THR A 1 111 ? 6.737 -12.884 3.132 1.00 88.94 111 THR A N 1
ATOM 881 C CA . THR A 1 111 ? 8.161 -12.804 2.763 1.00 88.94 111 THR A CA 1
ATOM 882 C C . THR A 1 111 ? 9.082 -12.570 3.970 1.00 88.94 111 THR A C 1
ATOM 884 O O . THR A 1 111 ? 10.302 -12.694 3.865 1.00 88.94 111 THR A O 1
ATOM 887 N N . GLY A 1 112 ? 8.529 -12.141 5.110 1.00 88.56 112 GLY A N 1
ATOM 888 C CA . GLY A 1 112 ? 9.248 -11.719 6.316 1.00 88.56 112 GLY A CA 1
ATOM 889 C C . GLY A 1 112 ? 9.969 -10.365 6.211 1.00 88.56 112 GLY A C 1
ATOM 890 O O . GLY A 1 112 ? 10.274 -9.748 7.235 1.00 88.56 112 GLY A O 1
ATOM 891 N N . ALA A 1 113 ? 10.211 -9.853 5.000 1.00 86.50 113 ALA A N 1
ATOM 892 C CA . ALA A 1 113 ? 11.064 -8.687 4.767 1.00 86.50 113 ALA A CA 1
ATOM 893 C C . ALA A 1 113 ? 10.466 -7.364 5.282 1.00 86.50 113 ALA A C 1
ATOM 895 O O . ALA A 1 113 ? 11.208 -6.456 5.658 1.00 86.50 113 ALA A O 1
ATOM 896 N N . CYS A 1 114 ? 9.135 -7.231 5.333 1.00 92.06 114 CYS A N 1
ATOM 897 C CA . CYS A 1 114 ? 8.486 -5.988 5.763 1.00 92.06 114 CYS A CA 1
ATOM 898 C C . CYS A 1 114 ? 8.216 -5.893 7.270 1.00 92.06 114 CYS A C 1
ATOM 900 O O . CYS A 1 114 ? 7.885 -4.806 7.747 1.00 92.06 114 CYS A O 1
ATOM 902 N N . ILE A 1 115 ? 8.373 -6.981 8.037 1.00 92.44 115 ILE A N 1
ATOM 903 C CA . ILE A 1 115 ? 8.022 -7.027 9.469 1.00 92.44 115 ILE A CA 1
ATOM 904 C C . ILE A 1 115 ? 8.712 -5.912 10.277 1.00 92.44 115 ILE A C 1
ATOM 906 O O . ILE A 1 115 ? 8.019 -5.222 11.033 1.00 92.44 115 ILE A O 1
ATOM 910 N N . PRO A 1 116 ? 10.026 -5.644 10.112 1.00 93.56 116 PRO A N 1
ATOM 911 C CA . PRO A 1 116 ? 10.674 -4.555 10.839 1.00 93.56 116 PRO A CA 1
ATOM 912 C C . PRO A 1 116 ? 10.023 -3.194 10.567 1.00 93.56 116 PRO A C 1
ATOM 914 O O . PRO A 1 116 ? 9.803 -2.430 11.502 1.00 93.56 116 PRO A O 1
ATOM 917 N N . HIS A 1 117 ? 9.642 -2.923 9.314 1.00 93.25 117 HIS A N 1
ATOM 918 C CA . HIS A 1 117 ? 9.022 -1.664 8.889 1.00 93.25 117 HIS A CA 1
ATOM 919 C C . HIS A 1 117 ? 7.626 -1.472 9.497 1.00 93.25 117 HIS A C 1
ATOM 921 O O . HIS A 1 117 ? 7.254 -0.365 9.885 1.00 93.25 117 HIS A O 1
ATOM 927 N N . LEU A 1 118 ? 6.860 -2.558 9.625 1.00 93.19 118 LEU A N 1
ATOM 928 C CA . LEU A 1 118 ? 5.543 -2.548 10.262 1.00 93.19 118 LEU A CA 1
ATOM 929 C C . LEU A 1 118 ? 5.629 -2.208 11.758 1.00 93.19 118 LEU A C 1
ATOM 931 O O . LEU A 1 118 ? 4.850 -1.402 12.272 1.00 93.19 118 LEU A O 1
ATOM 935 N N . ILE A 1 119 ? 6.596 -2.797 12.466 1.00 92.44 119 ILE A N 1
ATOM 936 C CA . ILE A 1 119 ? 6.752 -2.626 13.920 1.00 92.44 119 ILE A CA 1
ATOM 937 C C . ILE A 1 119 ? 7.266 -1.220 14.266 1.00 92.44 119 ILE A C 1
ATOM 939 O O . ILE A 1 119 ? 6.827 -0.619 15.264 1.00 92.44 119 ILE A O 1
ATOM 943 N N . THR A 1 120 ? 8.180 -0.689 13.449 1.00 93.56 120 THR A N 1
ATOM 944 C CA . THR A 1 120 ? 8.783 0.639 13.635 1.00 93.56 120 THR A CA 1
ATOM 945 C C . THR A 1 120 ? 7.873 1.778 13.192 1.00 93.56 120 THR A C 1
ATOM 947 O O . THR A 1 120 ? 8.071 2.901 13.658 1.00 93.56 120 THR A O 1
ATOM 950 N N . TRP A 1 121 ? 6.859 1.522 12.358 1.00 95.75 121 TRP A N 1
ATOM 951 C CA . TRP A 1 121 ? 5.969 2.578 11.882 1.00 95.75 121 TRP A CA 1
ATOM 952 C C . TRP A 1 121 ? 5.218 3.274 13.025 1.00 95.75 121 TRP A C 1
ATOM 954 O O . TRP A 1 121 ? 4.663 2.653 13.946 1.00 95.75 121 TRP A O 1
ATOM 964 N N . ARG A 1 122 ? 5.212 4.607 12.955 1.00 91.75 122 ARG A N 1
ATOM 965 C CA . ARG A 1 122 ? 4.528 5.514 13.876 1.00 91.75 122 ARG A CA 1
ATOM 966 C C . ARG A 1 122 ? 4.033 6.725 13.094 1.00 91.75 122 ARG A C 1
ATOM 968 O O . ARG A 1 122 ? 4.816 7.335 12.370 1.00 91.75 122 ARG A O 1
ATOM 975 N N . LYS A 1 123 ? 2.786 7.142 13.315 1.00 88.88 123 LYS A N 1
ATOM 976 C CA . LYS A 1 123 ? 2.255 8.398 12.764 1.00 88.88 123 LYS A CA 1
ATOM 977 C C . LYS A 1 123 ? 1.464 9.145 13.829 1.00 88.88 123 LYS A C 1
ATOM 979 O O . LYS A 1 123 ? 0.519 8.598 14.381 1.00 88.88 123 LYS A O 1
ATOM 984 N N . HIS A 1 124 ? 1.872 10.374 14.153 1.00 84.94 124 HIS A N 1
ATOM 985 C CA . HIS A 1 124 ? 1.251 11.193 15.210 1.00 84.94 124 HIS A CA 1
ATOM 986 C C . HIS A 1 124 ? 1.052 10.432 16.542 1.00 84.94 124 HIS A C 1
ATOM 988 O O . HIS A 1 124 ? -0.013 10.476 17.146 1.00 84.94 124 HIS A O 1
ATOM 994 N N . GLY A 1 125 ? 2.060 9.661 16.972 1.00 83.69 125 GLY A N 1
ATOM 995 C CA . GLY A 1 125 ? 2.001 8.845 18.196 1.00 83.69 125 GLY A CA 1
ATOM 996 C C . GLY A 1 125 ? 1.221 7.527 18.071 1.00 83.69 125 GLY A C 1
ATOM 997 O O . GLY A 1 125 ? 1.337 6.662 18.941 1.00 83.69 125 GLY A O 1
ATOM 998 N N . LYS A 1 126 ? 0.492 7.316 16.971 1.00 89.06 126 LYS A N 1
ATOM 999 C CA . LYS A 1 126 ? -0.235 6.077 16.688 1.00 89.06 126 LYS A CA 1
ATOM 1000 C C . LYS A 1 126 ? 0.712 4.991 16.181 1.00 89.06 126 LYS A C 1
ATOM 1002 O O . LYS A 1 126 ? 1.547 5.238 15.311 1.00 89.06 126 LYS A O 1
ATOM 1007 N N . LYS A 1 127 ? 0.586 3.788 16.747 1.00 93.50 127 LYS A N 1
ATOM 1008 C CA . LYS A 1 127 ? 1.311 2.573 16.335 1.00 93.50 127 LYS A CA 1
ATOM 1009 C C . LYS A 1 127 ? 0.447 1.740 15.380 1.00 93.50 127 LYS A C 1
ATOM 1011 O O . LYS A 1 127 ? -0.762 1.954 15.308 1.00 93.50 127 LYS A O 1
ATOM 1016 N N . LEU A 1 128 ? 1.047 0.750 14.718 1.00 93.56 128 LEU A N 1
ATOM 1017 C CA . LEU A 1 128 ? 0.329 -0.154 13.813 1.00 93.56 128 LEU A CA 1
ATOM 1018 C C . LEU A 1 128 ? -0.829 -0.893 14.503 1.00 93.56 128 LEU A C 1
ATOM 1020 O O . LEU A 1 128 ? -1.941 -0.877 13.999 1.00 93.56 128 LEU A O 1
ATOM 1024 N N . LEU A 1 129 ? -0.603 -1.492 15.677 1.00 92.69 129 LEU A N 1
ATOM 1025 C CA . LEU A 1 129 ? -1.637 -2.286 16.352 1.00 92.69 129 LEU A CA 1
ATOM 1026 C C . LEU A 1 129 ? -2.918 -1.478 16.677 1.00 92.69 129 LEU A C 1
ATOM 1028 O O . LEU A 1 129 ? -3.994 -1.926 16.296 1.00 92.69 129 LEU A O 1
ATOM 1032 N N . PRO A 1 130 ? -2.852 -0.277 17.289 1.00 93.00 130 PRO A N 1
ATOM 1033 C CA . PRO A 1 130 ? -4.017 0.600 17.421 1.00 93.00 130 PRO A CA 1
ATOM 1034 C C . PRO A 1 130 ? -4.717 0.918 16.093 1.00 93.00 130 PRO A C 1
ATOM 1036 O O . PRO A 1 130 ? -5.942 0.920 16.048 1.00 93.00 130 PRO A O 1
ATOM 1039 N N . LEU A 1 131 ? -3.963 1.149 15.009 1.00 93.81 131 LEU A N 1
ATOM 1040 C CA . LEU A 1 131 ? -4.542 1.366 13.679 1.00 93.81 131 LEU A CA 1
ATOM 1041 C C . LEU A 1 131 ? -5.330 0.141 13.199 1.00 93.81 131 LEU A C 1
ATOM 1043 O O . LEU A 1 131 ? -6.463 0.293 12.754 1.00 93.81 131 LEU A O 1
ATOM 1047 N N . LEU A 1 132 ? -4.768 -1.061 13.332 1.00 94.25 132 LEU A N 1
ATOM 1048 C CA . LEU A 1 132 ? -5.453 -2.301 12.960 1.00 94.25 132 LEU A CA 1
ATOM 1049 C C . LEU A 1 132 ? -6.731 -2.512 13.782 1.00 94.25 132 LEU A C 1
ATOM 1051 O O . LEU A 1 132 ? -7.762 -2.863 13.219 1.00 94.25 132 LEU A O 1
ATOM 1055 N N . MET A 1 133 ? -6.695 -2.224 15.087 1.00 91.75 133 MET A N 1
ATOM 1056 C CA . MET A 1 133 ? -7.875 -2.324 15.955 1.00 91.75 133 MET A CA 1
ATOM 1057 C C . MET A 1 133 ? -8.997 -1.365 15.544 1.00 91.75 133 MET A C 1
ATOM 1059 O O . MET A 1 133 ? -10.171 -1.723 15.612 1.00 91.75 133 MET A O 1
ATOM 1063 N N . GLU A 1 134 ? -8.664 -0.148 15.115 1.00 92.12 134 GLU A N 1
ATOM 1064 C CA . GLU A 1 134 ? -9.659 0.797 14.600 1.00 92.12 134 GLU A CA 1
ATOM 1065 C C . GLU A 1 134 ? -10.282 0.319 13.286 1.00 92.12 134 GLU A C 1
ATOM 1067 O O . GLU A 1 134 ? -11.500 0.389 13.132 1.00 92.12 134 GLU A O 1
ATOM 1072 N N . ILE A 1 135 ? -9.466 -0.200 12.364 1.00 93.62 135 ILE A N 1
ATOM 1073 C CA . ILE A 1 135 ? -9.948 -0.722 11.078 1.00 93.62 135 ILE A CA 1
ATOM 1074 C C . ILE A 1 135 ? -10.852 -1.936 11.297 1.00 93.62 135 ILE A C 1
ATOM 1076 O O . ILE A 1 135 ? -11.926 -2.012 10.710 1.00 93.62 135 ILE A O 1
ATOM 1080 N N . PHE A 1 136 ? -10.461 -2.841 12.191 1.00 90.94 136 PHE A N 1
ATOM 1081 C CA . PHE A 1 136 ? -11.260 -4.004 12.566 1.00 90.94 136 PHE A CA 1
ATOM 1082 C C . PHE A 1 136 ? -12.623 -3.615 13.163 1.00 90.94 136 PHE A C 1
ATOM 1084 O O . PHE A 1 136 ? -13.651 -4.219 12.848 1.00 90.94 136 PHE A O 1
ATOM 1091 N N . ARG A 1 137 ? -12.664 -2.575 14.005 1.00 89.31 137 ARG A N 1
ATOM 1092 C CA . ARG A 1 137 ? -13.928 -2.035 14.530 1.00 89.31 137 ARG A CA 1
ATOM 1093 C C . ARG A 1 137 ? -14.778 -1.410 13.423 1.00 89.31 137 ARG A C 1
ATOM 1095 O O . ARG A 1 137 ? -15.985 -1.631 13.397 1.00 89.31 137 ARG A O 1
ATOM 1102 N N . GLU A 1 138 ? -14.165 -0.662 12.505 1.00 91.06 138 GLU A N 1
ATOM 1103 C CA . GLU A 1 138 ? -14.853 -0.091 11.340 1.00 91.06 138 GLU A CA 1
ATOM 1104 C C . GLU A 1 138 ? -15.470 -1.185 10.451 1.00 91.06 138 GLU A C 1
ATOM 1106 O O . GLU A 1 138 ? -16.622 -1.064 10.032 1.00 91.06 138 GLU A O 1
ATOM 1111 N N . GLU A 1 139 ? -14.736 -2.272 10.210 1.00 89.44 139 GLU A N 1
ATOM 1112 C CA . GLU 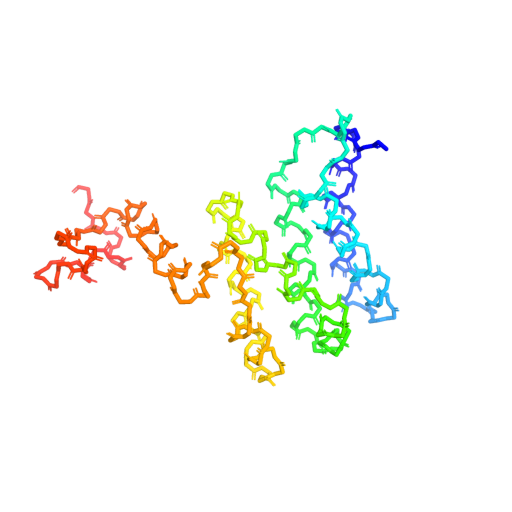A 1 139 ? -15.215 -3.451 9.485 1.00 89.44 139 GLU A CA 1
ATOM 1113 C C . GLU A 1 139 ? -16.382 -4.127 10.208 1.00 89.44 139 GLU A C 1
ATOM 1115 O O . GLU A 1 139 ? -17.436 -4.346 9.612 1.00 89.44 139 GLU A O 1
ATOM 1120 N N . SER A 1 140 ? -16.230 -4.394 11.507 1.00 86.38 140 SER A N 1
ATOM 1121 C CA . SER A 1 140 ? -17.262 -5.036 12.331 1.00 86.38 140 SER A CA 1
ATOM 1122 C C . SER A 1 140 ? -18.580 -4.261 12.300 1.00 86.38 140 SER A C 1
ATOM 1124 O O . SER A 1 140 ? -19.648 -4.855 12.148 1.00 86.38 140 SER A O 1
ATOM 1126 N N . LEU A 1 141 ? -18.508 -2.927 12.375 1.00 87.12 141 LEU A N 1
ATOM 1127 C CA . LEU A 1 141 ? -19.674 -2.051 12.253 1.00 87.12 141 LEU A CA 1
ATOM 1128 C C . LEU A 1 141 ? -20.323 -2.150 10.866 1.00 87.12 141 LEU A C 1
ATOM 1130 O O . LEU A 1 141 ? -21.546 -2.246 10.774 1.00 87.12 141 LEU A O 1
ATOM 1134 N N . LYS A 1 142 ? -19.528 -2.162 9.789 1.00 86.69 142 LYS A N 1
ATOM 1135 C CA . LYS A 1 142 ? -20.031 -2.313 8.409 1.00 86.69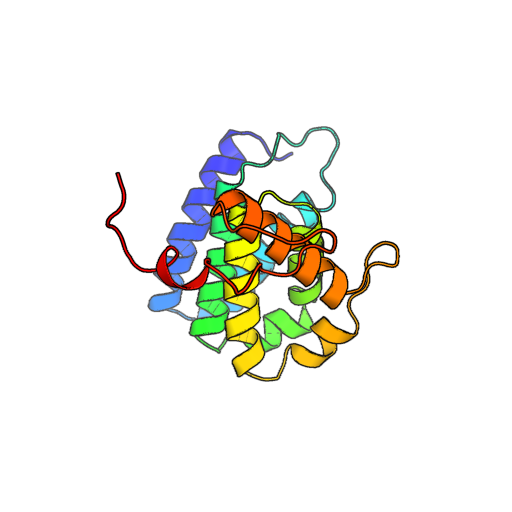 142 LYS A CA 1
ATOM 1136 C C . LYS A 1 142 ? -20.671 -3.680 8.159 1.00 86.69 142 LYS A C 1
ATOM 1138 O O . LYS A 1 142 ? -21.614 -3.761 7.378 1.00 86.69 142 LYS A O 1
ATOM 1143 N N . LEU A 1 143 ? -20.183 -4.725 8.825 1.00 85.31 143 LEU A N 1
ATOM 1144 C CA . LEU A 1 143 ? -20.730 -6.083 8.767 1.00 85.31 143 LEU A CA 1
ATOM 1145 C C . LEU A 1 143 ? -21.937 -6.297 9.699 1.00 85.31 143 LEU A C 1
ATOM 1147 O O . LEU A 1 143 ? -22.527 -7.374 9.690 1.00 85.31 143 LEU A O 1
ATOM 1151 N N . GLY A 1 144 ? -22.311 -5.305 10.515 1.00 84.62 144 GLY A N 1
ATOM 1152 C CA . GLY A 1 144 ? -23.412 -5.432 11.475 1.00 84.62 144 GLY A CA 1
ATOM 1153 C C . GLY A 1 144 ? -23.121 -6.408 12.622 1.00 84.62 144 GLY A C 1
ATOM 1154 O O . GLY A 1 144 ? -24.050 -6.932 13.243 1.00 84.62 144 GLY A O 1
ATOM 1155 N N . VAL A 1 145 ? -21.843 -6.674 12.912 1.00 82.88 145 VAL A N 1
ATOM 1156 C CA . VAL A 1 145 ? -21.431 -7.545 14.017 1.00 82.88 145 VAL A CA 1
ATOM 1157 C C . VAL A 1 145 ? -21.755 -6.854 15.339 1.00 82.88 145 VAL A C 1
ATOM 1159 O O . VAL A 1 145 ? -21.402 -5.695 15.553 1.00 82.88 145 VAL A O 1
ATOM 1162 N N . LYS A 1 146 ? -22.420 -7.566 16.256 1.00 79.06 146 LYS A N 1
ATOM 1163 C CA . LYS A 1 146 ? -22.702 -7.032 17.593 1.00 79.06 146 LYS A CA 1
ATOM 1164 C C . LYS A 1 146 ? -21.406 -6.969 18.393 1.00 79.06 146 LYS A C 1
ATOM 1166 O O . LYS A 1 146 ? -20.769 -7.995 18.639 1.00 79.06 146 LYS A O 1
ATOM 1171 N N . THR A 1 147 ? -21.045 -5.766 18.819 1.00 75.50 147 THR A N 1
ATOM 1172 C CA . THR A 1 147 ? -19.875 -5.532 19.662 1.00 75.50 147 THR A CA 1
ATOM 1173 C C . THR A 1 147 ? -20.285 -5.133 21.072 1.00 75.50 147 THR A C 1
ATOM 1175 O O . THR A 1 147 ? -21.254 -4.396 21.262 1.00 75.50 147 THR A O 1
ATOM 1178 N N . GLY A 1 148 ? -19.523 -5.596 22.057 1.00 73.44 148 GLY A N 1
ATOM 1179 C CA . GLY A 1 148 ? -19.598 -5.139 23.435 1.00 73.44 148 GLY A CA 1
ATOM 1180 C C . GLY A 1 148 ? -19.094 -3.699 23.613 1.00 73.44 148 GLY A C 1
ATOM 1181 O O . GLY A 1 148 ? -18.639 -3.057 22.658 1.00 73.44 148 GLY A O 1
ATOM 1182 N N . PRO A 1 149 ? -19.172 -3.167 24.843 1.00 71.62 149 PRO A N 1
ATOM 1183 C CA . PRO A 1 149 ? -18.850 -1.774 25.154 1.00 71.62 149 PRO A CA 1
ATOM 1184 C C . PRO A 1 149 ? -17.386 -1.382 24.891 1.00 71.62 149 PRO A C 1
ATOM 1186 O O . PRO A 1 149 ? -17.103 -0.195 24.741 1.00 71.62 149 PRO A O 1
ATOM 1189 N N . ASN A 1 150 ? -16.460 -2.340 24.790 1.00 71.50 150 ASN A N 1
ATOM 1190 C CA . ASN A 1 150 ? -15.050 -2.097 24.468 1.00 71.50 150 ASN A CA 1
ATOM 1191 C C . ASN A 1 150 ? -14.705 -2.457 23.006 1.00 71.50 150 ASN A C 1
ATOM 1193 O O . ASN A 1 150 ? -13.527 -2.487 22.629 1.00 71.50 150 ASN A O 1
ATOM 1197 N N . GLY A 1 151 ? -15.710 -2.704 22.159 1.00 65.00 151 GLY A N 1
ATOM 1198 C CA . GLY A 1 151 ? -15.526 -3.121 20.767 1.00 65.00 151 GLY A CA 1
ATOM 1199 C C . GLY A 1 151 ? -15.090 -4.582 20.609 1.00 65.00 151 GLY A C 1
ATOM 1200 O O . GLY A 1 151 ? -14.617 -4.958 19.539 1.00 65.00 151 GLY A O 1
ATOM 1201 N N . GLU A 1 152 ? -15.204 -5.389 21.663 1.00 78.38 152 GLU A N 1
ATOM 1202 C CA . GLU A 1 152 ? -15.076 -6.842 21.619 1.00 78.38 152 GLU A CA 1
ATOM 1203 C C . GLU A 1 152 ? -16.269 -7.463 20.885 1.00 78.38 152 GLU A C 1
ATOM 1205 O O . GLU A 1 152 ? -17.386 -6.964 20.984 1.00 78.38 152 GLU A O 1
ATOM 1210 N N . ILE A 1 153 ? -16.067 -8.559 20.153 1.00 71.62 153 ILE A N 1
ATOM 1211 C CA . ILE A 1 153 ? -17.186 -9.275 19.527 1.00 71.62 153 ILE A CA 1
ATOM 1212 C C . ILE A 1 153 ? -18.028 -9.931 20.630 1.00 71.62 153 ILE A C 1
ATOM 1214 O O . ILE A 1 153 ? -17.493 -10.681 21.450 1.00 71.62 153 ILE A O 1
ATOM 1218 N N . ASP A 1 154 ? -19.346 -9.704 20.627 1.00 72.50 154 ASP A N 1
ATOM 1219 C CA . ASP A 1 154 ? -20.264 -10.440 21.500 1.00 72.50 154 ASP A CA 1
ATOM 1220 C C . ASP A 1 154 ? -20.365 -11.897 21.015 1.00 72.50 154 ASP A C 1
ATOM 1222 O O . ASP A 1 154 ? -21.086 -12.236 20.066 1.00 72.50 154 ASP A O 1
ATOM 1226 N N . GLY A 1 155 ? -19.585 -12.769 21.659 1.00 60.59 155 GLY A N 1
ATOM 1227 C CA . GLY A 1 155 ? -19.430 -14.179 21.300 1.00 60.59 155 GLY A CA 1
ATOM 1228 C C . GLY A 1 155 ? -20.697 -15.023 21.446 1.00 60.59 155 GLY A C 1
ATOM 1229 O O . GLY A 1 155 ? -20.692 -16.185 21.045 1.00 60.59 155 GLY A O 1
ATOM 1230 N N . LYS A 1 156 ? -21.796 -14.475 21.982 1.00 57.62 156 LYS A N 1
ATOM 1231 C CA . LYS A 1 156 ? -23.026 -15.247 22.191 1.00 57.62 156 LYS A CA 1
ATOM 1232 C C . LYS A 1 156 ? -23.841 -15.484 20.916 1.00 57.62 156 LYS A C 1
ATOM 1234 O O . LYS A 1 156 ? -24.655 -16.397 20.935 1.00 57.62 156 LYS A O 1
ATOM 1239 N N . ASN A 1 157 ? -23.635 -14.729 19.824 1.00 48.25 157 ASN A N 1
ATOM 1240 C CA . ASN A 1 157 ? -24.457 -14.868 18.602 1.00 48.25 157 ASN A CA 1
ATOM 1241 C C . ASN A 1 157 ? -23.781 -14.530 17.247 1.00 48.25 157 ASN A C 1
ATOM 1243 O O . ASN A 1 157 ? -24.447 -14.628 16.221 1.00 48.25 157 ASN A O 1
ATOM 1247 N N . CYS A 1 158 ? -22.505 -14.123 17.179 1.00 48.31 158 CYS A N 1
ATOM 1248 C CA . CYS A 1 158 ? -21.997 -13.453 15.964 1.00 48.31 158 CYS A CA 1
ATOM 1249 C C . CYS A 1 158 ? -21.373 -14.341 14.870 1.00 48.31 158 CYS A C 1
ATOM 1251 O O . CYS A 1 158 ? -21.461 -13.979 13.701 1.00 48.31 158 CYS A O 1
ATOM 1253 N N . PHE A 1 159 ? -20.780 -15.500 15.178 1.00 45.12 159 PHE A N 1
ATOM 1254 C CA . PHE A 1 159 ? -20.063 -16.273 14.143 1.00 45.12 159 PHE A CA 1
ATOM 1255 C C . PHE A 1 159 ? -20.963 -17.071 13.192 1.00 45.12 159 PHE A C 1
ATOM 1257 O O . PHE A 1 159 ? -20.494 -17.484 12.136 1.00 45.12 159 PHE A O 1
ATOM 1264 N N . LYS A 1 160 ? -22.250 -17.254 13.517 1.00 46.28 160 LYS A N 1
ATOM 1265 C CA . LYS A 1 160 ? -23.199 -17.897 12.594 1.00 46.28 160 LYS A CA 1
ATOM 1266 C C . LYS A 1 160 ? -23.579 -16.984 11.422 1.00 46.28 160 LYS A C 1
ATOM 1268 O O . LYS A 1 160 ? -23.764 -17.463 10.319 1.00 46.28 160 LYS A O 1
ATOM 1273 N N . ASN A 1 161 ? -23.595 -15.665 11.612 1.00 45.34 161 ASN A N 1
ATOM 1274 C CA . ASN A 1 161 ? -24.164 -14.745 10.619 1.00 45.34 161 ASN A CA 1
ATOM 1275 C C . ASN A 1 161 ? -23.165 -14.214 9.576 1.00 45.34 161 ASN A C 1
ATOM 1277 O O . ASN A 1 161 ? -23.589 -13.638 8.582 1.00 45.34 161 ASN A O 1
ATOM 1281 N N . VAL A 1 162 ? -21.852 -14.374 9.781 1.00 48.75 162 VAL A N 1
ATOM 1282 C CA . VAL A 1 162 ? -20.835 -13.817 8.860 1.00 48.75 162 VAL A CA 1
ATOM 1283 C C . VAL A 1 162 ? -20.616 -14.712 7.628 1.00 48.75 162 VAL A C 1
ATOM 1285 O O . VAL A 1 162 ? -20.207 -14.216 6.582 1.00 48.75 162 VAL A O 1
ATOM 1288 N N . PHE A 1 163 ? -20.951 -16.007 7.709 1.00 46.81 163 PHE A N 1
ATOM 1289 C CA . PHE A 1 163 ? -20.819 -16.958 6.593 1.00 46.81 163 PHE A CA 1
ATOM 1290 C C . PHE A 1 163 ? -22.138 -17.619 6.150 1.00 46.81 163 PHE A C 1
ATOM 1292 O O . PHE A 1 163 ? -22.180 -18.163 5.046 1.00 46.81 163 PHE A O 1
ATOM 1299 N N . ASP A 1 164 ? -23.228 -17.521 6.923 1.00 42.81 164 ASP A N 1
ATOM 1300 C CA . ASP A 1 164 ? -24.547 -17.998 6.490 1.00 42.81 164 ASP A CA 1
ATOM 1301 C C . ASP A 1 164 ? -25.310 -16.900 5.730 1.00 42.81 164 ASP A C 1
ATOM 1303 O O . ASP A 1 164 ? -25.927 -16.007 6.308 1.00 42.81 164 ASP A O 1
ATOM 1307 N N . LYS A 1 165 ? -25.317 -16.997 4.396 1.00 44.59 165 LYS A N 1
ATOM 1308 C CA . LYS A 1 165 ? -26.107 -16.161 3.466 1.00 44.59 165 LYS A CA 1
ATOM 1309 C C . LYS A 1 165 ? -27.630 -16.397 3.534 1.00 44.59 165 LYS A C 1
ATOM 1311 O O . LYS A 1 165 ? -28.297 -16.292 2.513 1.00 44.59 165 LYS A O 1
ATOM 1316 N N . ASN A 1 166 ? -28.205 -16.717 4.691 1.00 36.25 166 ASN A N 1
ATOM 1317 C CA . ASN A 1 166 ? -29.643 -16.972 4.817 1.00 36.25 166 ASN A CA 1
ATOM 1318 C C . ASN A 1 166 ? -30.205 -16.394 6.118 1.00 36.25 166 ASN A C 1
ATOM 1320 O O . ASN A 1 166 ? -30.403 -17.135 7.074 1.00 36.25 166 ASN A O 1
ATOM 1324 N N . CYS A 1 167 ? -30.505 -15.096 6.139 1.00 35.53 167 CYS A N 1
ATOM 1325 C CA . CYS A 1 167 ? -31.518 -14.512 7.027 1.00 35.53 167 CYS A CA 1
ATOM 1326 C C . CYS A 1 167 ? -32.027 -13.200 6.404 1.00 35.53 167 CYS A C 1
ATOM 1328 O O . CYS A 1 167 ? -31.448 -12.135 6.619 1.00 35.53 167 CYS A O 1
ATOM 1330 N N . CYS A 1 168 ? -33.076 -13.318 5.584 1.00 37.00 168 CYS A N 1
ATOM 1331 C CA . CYS A 1 168 ? -34.080 -12.265 5.423 1.00 37.00 168 CYS A CA 1
ATOM 1332 C C . CYS A 1 168 ? -34.984 -12.241 6.658 1.00 37.00 168 CYS A C 1
ATOM 1334 O O . CYS A 1 168 ? -35.219 -13.338 7.216 1.00 37.00 168 CYS A O 1
#

Foldseek 3Di:
DADPVNLVVLLVVLVVVLVVCVVDVPCLLVLLVVLQVVLVCVLPPDPPHDDHDLSSLLSSLVSLLSCLVVVVNLVVCLVVCVLLSLVSCLQPDDLVSVVSSVVSVVSSVVVVSCVVVQQPHDDPNDHNVVSVLVSVLVVCVVQVFDADPVRHGPVPDGPVRNPDPDDD

Secondary structure (DSSP, 8-state):
---HHHHHHHHHHHHHHHHHHTT-STTHHHHHHHHHHHHHHHHS--TTPPPPPHHHHHHHHHHHHHHHHTSTTHHHHHHTTHHHHHHHHHTTS-HHHHHHHHHHHHHHHHTSTTHHHHHH-EETTEEHHHHHHHHHHHHHHHTT--B-TTS-B-TTTSTTTTT-----

pLDDT: mean 87.07, std 14.09, range [35.53, 97.62]